Protein AF-A0A370WSW9-F1 (afdb_monomer)

Foldseek 3Di:
DDPVVLVVVLVVLLVVVLVLQDFKWKKKKWFKWFADDPATATAKMKIKTKPDDDPVPQPDFDWDWDDDPRMITIMTIDSIDGSVVVSVCSVCVSQQWDDDPVHIYGHPPPAWDWDWDQDPDVDPSIGMTMTMIHDPCSVVPPPPVPPPDD

Secondary structure (DSSP, 8-state):
--HHHHHHHHHHHHHHHHHH--SEEEEEEEEEEEEETTEEEEEEEEEEEES---GGG----EEEEEEETTEEEEEEEEEEEEHHHHHHHHHHHHTTEEEETTEEEE--TTS-EEEEEE---SSTT---EEEEEE-TTGGG---GGGSPP-

Structure (mmCIF, N/CA/C/O backbone):
data_AF-A0A370WSW9-F1
#
_entry.id   AF-A0A370WSW9-F1
#
loop_
_atom_site.group_PDB
_atom_site.id
_atom_site.type_symbol
_atom_site.label_atom_id
_atom_site.label_alt_id
_atom_site.label_comp_id
_atom_site.label_asym_id
_atom_site.label_entity_id
_atom_site.label_seq_id
_atom_site.pdbx_PDB_ins_code
_atom_site.Cartn_x
_atom_site.Cartn_y
_atom_site.Cartn_z
_atom_site.occupancy
_atom_site.B_iso_or_equiv
_atom_site.auth_seq_id
_atom_site.auth_comp_id
_atom_site.auth_asym_id
_atom_site.auth_atom_id
_atom_site.pdbx_PDB_model_num
ATOM 1 N N . MET A 1 1 ? 15.202 3.404 17.613 1.00 51.09 1 MET A N 1
ATOM 2 C CA . MET A 1 1 ? 15.654 4.207 16.459 1.00 51.09 1 MET A CA 1
ATOM 3 C C . MET A 1 1 ? 15.162 5.615 16.686 1.00 51.09 1 MET A C 1
ATOM 5 O O . MET A 1 1 ? 14.024 5.756 17.114 1.00 51.09 1 MET A O 1
ATOM 9 N N . ASP A 1 2 ? 16.013 6.618 16.490 1.00 55.53 2 ASP A N 1
ATOM 10 C CA . ASP A 1 2 ? 15.561 8.010 16.486 1.00 55.53 2 ASP A CA 1
ATOM 11 C C . ASP A 1 2 ? 14.813 8.342 15.180 1.00 55.53 2 ASP A C 1
ATOM 13 O O . ASP A 1 2 ? 14.879 7.592 14.202 1.00 55.53 2 ASP A O 1
ATOM 17 N N . SER A 1 3 ? 14.067 9.449 15.188 1.00 58.50 3 SER A N 1
ATOM 18 C CA . SER A 1 3 ? 13.240 9.903 14.058 1.00 58.50 3 SER A CA 1
ATOM 19 C C . SER A 1 3 ? 14.069 10.163 12.788 1.00 58.50 3 SER A C 1
ATOM 21 O O . SER A 1 3 ? 13.663 9.786 11.693 1.00 58.50 3 SER A O 1
ATOM 23 N N . SER A 1 4 ? 15.288 10.697 12.929 1.00 63.41 4 SER A N 1
ATOM 24 C CA . SER A 1 4 ? 16.203 10.958 11.808 1.00 63.41 4 SER A CA 1
ATOM 25 C C . SER A 1 4 ? 16.631 9.695 11.062 1.00 63.41 4 SER A C 1
ATOM 27 O O . SER A 1 4 ? 16.684 9.695 9.834 1.00 63.41 4 SER A O 1
ATOM 29 N N . THR A 1 5 ? 16.901 8.605 11.783 1.00 62.75 5 THR A N 1
ATOM 30 C CA . THR A 1 5 ? 17.296 7.325 11.183 1.00 62.75 5 THR A CA 1
ATOM 31 C C . THR A 1 5 ? 16.145 6.704 10.389 1.00 62.75 5 THR A C 1
ATOM 33 O O . THR A 1 5 ? 16.375 6.121 9.333 1.00 62.75 5 THR A O 1
ATOM 36 N N . GLN A 1 6 ? 14.899 6.843 10.860 1.00 64.12 6 GLN A N 1
ATOM 37 C CA . GLN A 1 6 ? 13.728 6.350 10.128 1.00 64.12 6 GLN A CA 1
ATOM 38 C C . GLN A 1 6 ? 13.481 7.122 8.831 1.00 64.12 6 GLN A C 1
ATOM 40 O O . GLN A 1 6 ? 13.172 6.496 7.821 1.00 64.12 6 GLN A O 1
ATOM 45 N N . THR A 1 7 ? 13.665 8.445 8.834 1.00 67.38 7 THR A N 1
ATOM 46 C CA . THR A 1 7 ? 13.523 9.266 7.623 1.00 67.38 7 THR A CA 1
ATOM 47 C C . THR A 1 7 ? 14.549 8.888 6.557 1.00 67.38 7 THR A C 1
ATOM 49 O O . THR A 1 7 ? 14.173 8.674 5.413 1.00 67.38 7 THR A O 1
ATOM 52 N N . ILE A 1 8 ? 15.822 8.712 6.930 1.00 72.69 8 ILE A N 1
ATOM 53 C CA . ILE A 1 8 ? 16.874 8.324 5.972 1.00 72.69 8 ILE A CA 1
ATOM 54 C C . ILE A 1 8 ? 16.562 6.959 5.341 1.00 72.69 8 ILE A C 1
ATOM 56 O O . ILE A 1 8 ? 16.575 6.823 4.123 1.00 72.69 8 ILE A O 1
ATOM 60 N N . ILE A 1 9 ? 16.207 5.957 6.156 1.00 70.38 9 ILE A N 1
ATOM 61 C CA . ILE A 1 9 ? 15.865 4.614 5.657 1.00 70.38 9 ILE A CA 1
ATOM 62 C C . ILE A 1 9 ? 14.636 4.658 4.739 1.00 70.38 9 ILE A C 1
ATOM 64 O O . ILE A 1 9 ? 14.597 3.958 3.726 1.00 70.38 9 ILE A O 1
ATOM 68 N N . ARG A 1 10 ? 13.630 5.467 5.090 1.00 73.81 10 ARG A N 1
ATOM 69 C CA . ARG A 1 10 ? 12.423 5.666 4.282 1.00 73.81 10 ARG A CA 1
ATOM 70 C C . ARG A 1 10 ? 12.767 6.247 2.910 1.00 73.81 10 ARG A C 1
ATOM 72 O O . ARG A 1 10 ? 12.300 5.712 1.906 1.00 73.81 10 ARG A O 1
ATOM 79 N N . ASP A 1 11 ? 13.561 7.312 2.871 1.00 76.31 11 ASP A N 1
ATOM 80 C CA . ASP A 1 11 ? 13.900 8.026 1.636 1.00 76.31 11 ASP A CA 1
ATOM 81 C C . ASP A 1 11 ? 14.792 7.174 0.718 1.00 76.31 11 ASP A C 1
ATOM 83 O O . ASP A 1 11 ? 14.558 7.108 -0.495 1.00 76.31 11 ASP A O 1
ATOM 87 N N . ASP A 1 12 ? 15.756 6.450 1.296 1.00 75.38 12 ASP A N 1
ATOM 88 C CA . ASP A 1 12 ? 16.607 5.500 0.571 1.00 75.38 12 ASP A CA 1
ATOM 89 C C . ASP A 1 12 ? 15.772 4.364 -0.036 1.00 75.38 12 ASP A C 1
ATOM 91 O O . ASP A 1 12 ? 15.925 4.022 -1.214 1.00 75.38 12 ASP A O 1
ATOM 95 N N . PHE A 1 13 ? 14.841 3.800 0.742 1.00 75.12 13 PHE A N 1
ATOM 96 C CA . PHE A 1 13 ? 13.932 2.768 0.251 1.00 75.12 13 PHE A CA 1
ATOM 97 C C . PHE A 1 13 ? 13.024 3.294 -0.858 1.00 75.12 13 PHE A C 1
ATOM 99 O O . PHE A 1 13 ? 12.873 2.630 -1.880 1.00 75.12 13 PHE A O 1
ATOM 106 N N . PHE A 1 14 ? 12.429 4.474 -0.681 1.00 80.00 14 PHE A N 1
ATOM 107 C CA . PHE A 1 14 ? 11.547 5.070 -1.680 1.00 80.00 14 PHE A CA 1
ATOM 108 C C . PHE A 1 14 ? 12.272 5.300 -3.005 1.00 80.00 14 PHE A C 1
ATOM 110 O O . PHE A 1 14 ? 11.748 4.964 -4.068 1.00 80.00 14 PHE A O 1
ATOM 117 N N . THR A 1 15 ? 13.497 5.820 -2.935 1.00 78.31 15 THR A N 1
ATOM 118 C CA . THR A 1 15 ? 14.347 6.039 -4.107 1.00 78.31 15 THR A CA 1
ATOM 119 C C . THR A 1 15 ? 14.614 4.721 -4.833 1.00 78.31 15 THR A C 1
ATOM 121 O O . THR A 1 15 ? 14.326 4.614 -6.024 1.00 78.31 15 THR A O 1
ATOM 124 N N . ALA A 1 16 ? 15.059 3.687 -4.112 1.00 74.31 16 ALA A N 1
ATOM 125 C CA . ALA A 1 16 ? 15.317 2.370 -4.694 1.00 74.31 16 ALA A CA 1
ATOM 126 C C . ALA A 1 16 ? 14.048 1.716 -5.273 1.00 74.31 16 ALA A C 1
ATOM 128 O O . ALA A 1 16 ? 14.069 1.170 -6.374 1.00 74.31 16 ALA A O 1
ATOM 129 N N . ALA A 1 17 ? 12.923 1.798 -4.560 1.00 76.62 17 ALA A N 1
ATOM 130 C CA . ALA A 1 17 ? 11.643 1.247 -4.990 1.00 76.62 17 ALA A CA 1
ATOM 131 C C . ALA A 1 17 ? 11.146 1.909 -6.286 1.00 76.62 17 ALA A C 1
ATOM 133 O O . ALA A 1 17 ? 10.689 1.211 -7.190 1.00 76.62 17 ALA A O 1
ATOM 134 N N . ARG A 1 18 ? 11.297 3.233 -6.421 1.00 76.81 18 ARG A N 1
ATOM 135 C CA . ARG A 1 18 ? 10.940 3.969 -7.645 1.00 76.81 18 ARG A CA 1
ATOM 136 C C . ARG A 1 18 ? 11.766 3.572 -8.857 1.00 76.81 18 ARG A C 1
ATOM 138 O O . ARG A 1 18 ? 11.216 3.522 -9.950 1.00 76.81 18 ARG A O 1
ATOM 145 N N . GLU A 1 19 ? 13.055 3.295 -8.682 1.00 74.44 19 GLU A N 1
ATOM 146 C CA . GLU A 1 19 ? 13.911 2.819 -9.778 1.00 74.44 19 GLU A CA 1
ATOM 147 C C . GLU A 1 19 ? 13.483 1.443 -10.297 1.00 74.44 19 GLU A C 1
ATOM 149 O O . GLU A 1 19 ? 13.806 1.073 -11.426 1.00 74.44 19 GLU A O 1
ATOM 154 N N . TRP A 1 20 ? 12.766 0.672 -9.480 1.00 72.50 20 TRP A N 1
ATOM 155 C CA . TRP A 1 20 ? 12.287 -0.650 -9.861 1.00 72.50 20 TRP A CA 1
ATOM 156 C C . TRP A 1 20 ? 10.913 -0.622 -10.501 1.00 72.50 20 TRP A C 1
ATOM 158 O O . TRP A 1 20 ? 10.640 -1.530 -11.281 1.00 72.50 20 TRP A O 1
ATOM 168 N N . LEU A 1 21 ? 10.088 0.387 -10.195 1.00 74.75 21 LEU A N 1
ATOM 169 C CA . LEU A 1 21 ? 8.771 0.552 -10.796 1.00 74.75 21 LEU A CA 1
ATOM 170 C C . LEU A 1 21 ? 8.880 0.736 -12.326 1.00 74.75 21 LEU A C 1
ATOM 172 O O . LEU A 1 21 ? 9.341 1.754 -12.831 1.00 74.75 21 LEU A O 1
ATOM 176 N N . THR A 1 22 ? 8.436 -0.275 -13.062 1.00 73.12 22 THR A N 1
ATOM 177 C CA . THR A 1 22 ? 8.113 -0.296 -14.498 1.00 73.12 22 THR A CA 1
ATOM 178 C C . THR A 1 22 ? 6.705 0.252 -14.841 1.00 73.12 22 THR A C 1
ATOM 180 O O . THR A 1 22 ? 5.971 0.737 -13.980 1.00 73.12 22 THR A O 1
ATOM 183 N N . ASP A 1 23 ? 6.312 0.172 -16.122 1.00 74.75 23 ASP A N 1
ATOM 184 C CA . ASP A 1 23 ? 5.076 0.757 -16.675 1.00 74.75 23 ASP A CA 1
ATOM 185 C C . ASP A 1 23 ? 3.763 0.234 -16.057 1.00 74.75 23 ASP A C 1
ATOM 187 O O . ASP A 1 23 ? 2.769 0.970 -16.027 1.00 74.75 23 ASP A O 1
ATOM 191 N N . SER A 1 24 ? 3.737 -1.021 -15.589 1.00 74.81 24 SER A N 1
ATOM 192 C CA . SER A 1 24 ? 2.543 -1.673 -15.035 1.00 74.81 24 SER A CA 1
ATOM 193 C C . SER A 1 24 ? 2.882 -2.573 -13.848 1.00 74.81 24 SER A C 1
ATOM 195 O O . SER A 1 24 ? 3.822 -3.366 -13.916 1.00 74.81 24 SER A O 1
ATOM 197 N N . TYR A 1 25 ? 2.083 -2.465 -12.783 1.00 79.94 25 TYR A N 1
ATOM 198 C CA . TYR A 1 25 ? 2.157 -3.329 -11.604 1.00 79.94 25 TYR A CA 1
ATOM 199 C C . TYR A 1 25 ? 0.826 -3.961 -11.269 1.00 79.94 25 TYR A C 1
ATOM 201 O O . TYR A 1 25 ? -0.224 -3.323 -11.313 1.00 79.94 25 TYR A O 1
ATOM 209 N N . HIS A 1 26 ? 0.918 -5.188 -10.789 1.00 83.81 26 HIS A N 1
ATOM 210 C CA . HIS A 1 26 ? -0.089 -5.762 -9.927 1.00 83.81 26 HIS A CA 1
ATOM 211 C C . HIS A 1 26 ? 0.190 -5.322 -8.487 1.00 83.81 26 HIS A C 1
ATOM 213 O O . HIS A 1 26 ? 1.320 -5.458 -8.010 1.00 83.81 26 HIS A O 1
ATOM 219 N N . VAL A 1 27 ? -0.815 -4.795 -7.792 1.00 86.12 27 VAL A N 1
ATOM 220 C CA . VAL A 1 27 ? -0.656 -4.337 -6.405 1.00 86.12 27 VAL A CA 1
ATOM 221 C C . VAL A 1 27 ? -1.675 -5.002 -5.510 1.00 86.12 27 VAL A C 1
ATOM 223 O O . VAL A 1 27 ? -2.871 -5.008 -5.799 1.00 86.12 27 VAL A O 1
ATOM 226 N N . GLU A 1 28 ? -1.190 -5.517 -4.392 1.00 86.69 28 GLU A N 1
ATOM 227 C CA . GLU A 1 28 ? -1.999 -6.170 -3.382 1.00 86.69 28 GLU A CA 1
ATOM 228 C C . GLU A 1 28 ? -1.853 -5.459 -2.036 1.00 86.69 28 GLU A C 1
ATOM 230 O O . GLU A 1 28 ? -0.749 -5.280 -1.524 1.00 86.69 28 GLU A O 1
ATOM 235 N N . TYR A 1 29 ? -2.989 -5.111 -1.443 1.00 87.25 29 TYR A N 1
ATOM 236 C CA . TYR A 1 29 ? -3.117 -4.674 -0.064 1.00 87.25 29 TYR A CA 1
ATOM 237 C C . TYR A 1 29 ? -3.702 -5.799 0.772 1.00 87.25 29 TYR A C 1
ATOM 239 O O . TYR A 1 29 ? -4.715 -6.388 0.398 1.00 87.25 29 TYR A O 1
ATOM 247 N N . ARG A 1 30 ? -3.132 -6.023 1.949 1.00 87.12 30 ARG A N 1
ATOM 248 C CA . ARG A 1 30 ? -3.756 -6.775 3.040 1.00 87.12 30 ARG A CA 1
ATOM 249 C C . ARG A 1 30 ? -3.703 -5.924 4.285 1.00 87.12 30 ARG A C 1
ATOM 251 O O . ARG A 1 30 ? -2.674 -5.313 4.556 1.00 87.12 30 ARG A O 1
ATOM 258 N N . TYR A 1 31 ? -4.785 -5.877 5.040 1.00 85.69 31 TYR A N 1
ATOM 259 C CA . TYR A 1 31 ? -4.835 -5.011 6.204 1.00 85.69 31 TYR A CA 1
ATOM 260 C C . TYR A 1 31 ? -5.740 -5.550 7.302 1.00 85.69 31 TYR A C 1
ATOM 262 O O . TYR A 1 31 ? -6.714 -6.264 7.065 1.00 85.69 31 TYR A O 1
ATOM 270 N N . VAL A 1 32 ? -5.403 -5.135 8.514 1.00 87.25 32 VAL A N 1
ATOM 271 C CA . VAL A 1 32 ? -6.214 -5.204 9.718 1.00 87.25 32 VAL A CA 1
ATOM 272 C C . VAL A 1 32 ? -6.266 -3.789 10.270 1.00 87.25 32 VAL A C 1
ATOM 274 O O . VAL A 1 32 ? -5.229 -3.186 10.550 1.00 87.25 32 VAL A O 1
ATOM 277 N N . ALA A 1 33 ? -7.466 -3.260 10.429 1.00 87.56 33 ALA A N 1
ATOM 278 C CA . ALA A 1 33 ? -7.710 -1.953 11.009 1.00 87.56 33 ALA A CA 1
ATOM 279 C C . ALA A 1 33 ? -8.723 -2.059 12.146 1.00 87.56 33 ALA A C 1
ATOM 281 O O . ALA A 1 33 ? -9.523 -2.990 12.188 1.00 87.56 33 ALA A O 1
ATOM 282 N N . ARG A 1 34 ? -8.698 -1.097 13.059 1.00 87.88 34 ARG A N 1
ATOM 283 C CA . ARG A 1 34 ? -9.678 -0.924 14.125 1.00 87.88 34 ARG A CA 1
ATOM 284 C C . ARG A 1 34 ? -10.502 0.327 13.840 1.00 87.88 34 ARG A C 1
ATOM 286 O O . ARG A 1 34 ? -9.946 1.370 13.515 1.00 87.88 34 ARG A O 1
ATOM 293 N N . GLN A 1 35 ? -11.816 0.234 13.966 1.00 85.06 35 GLN A N 1
ATOM 294 C CA . GLN A 1 35 ? -12.711 1.383 13.926 1.00 85.06 35 GLN A CA 1
ATOM 295 C C . GLN A 1 35 ? -12.498 2.221 15.190 1.00 85.06 35 GLN A C 1
ATOM 297 O O . GLN A 1 35 ? -12.669 1.734 16.306 1.00 85.06 35 GLN A O 1
ATOM 302 N N . ALA A 1 36 ? -12.102 3.478 15.015 1.00 77.31 36 ALA A N 1
ATOM 303 C CA . ALA A 1 36 ? -11.819 4.418 16.091 1.00 77.31 36 ALA A CA 1
ATOM 304 C C . ALA A 1 36 ? -12.627 5.705 15.864 1.00 77.31 36 ALA A C 1
ATOM 306 O O . ALA A 1 36 ? -12.122 6.720 15.395 1.00 77.31 36 ALA A O 1
ATOM 307 N N . GLY A 1 37 ? -13.920 5.665 16.190 1.00 77.06 37 GLY A N 1
ATOM 308 C CA . GLY A 1 37 ? -14.815 6.805 15.988 1.00 77.06 37 GLY A CA 1
ATOM 309 C C . GLY A 1 37 ? -15.160 7.016 14.513 1.00 77.06 37 GLY A C 1
ATOM 310 O O . GLY A 1 37 ? -15.894 6.219 13.938 1.00 77.06 37 GLY A O 1
ATOM 311 N N . ASP A 1 38 ? -14.678 8.110 13.925 1.00 77.12 38 ASP A N 1
ATOM 312 C CA . ASP A 1 38 ? -14.954 8.517 12.541 1.00 77.12 38 ASP A CA 1
ATOM 313 C C . ASP A 1 38 ? -13.901 8.041 11.524 1.00 77.12 38 ASP A C 1
ATOM 315 O O . ASP A 1 38 ? -14.053 8.273 10.323 1.00 77.12 38 ASP A O 1
ATOM 319 N N . HIS A 1 39 ? -12.850 7.362 11.985 1.00 73.81 39 HIS A N 1
ATOM 320 C CA . HIS A 1 39 ? -11.764 6.865 11.148 1.00 73.81 39 HIS A CA 1
ATOM 321 C C . HIS A 1 39 ? -11.403 5.410 11.467 1.00 73.81 39 HIS A C 1
ATOM 323 O O . HIS A 1 39 ? -11.659 4.897 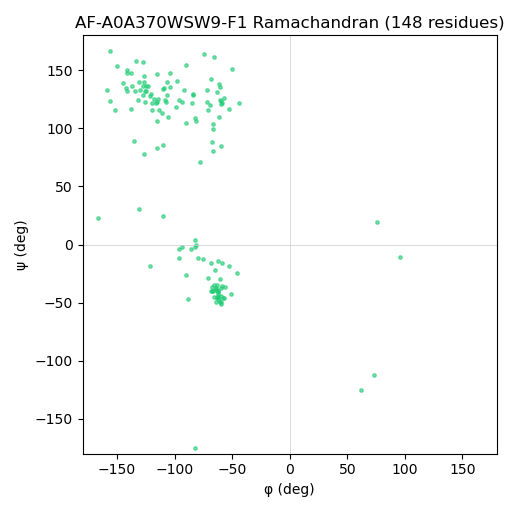12.557 1.00 73.81 39 HIS A O 1
ATOM 329 N N . ALA A 1 40 ? -10.772 4.748 10.494 1.00 81.81 40 ALA A N 1
ATOM 330 C CA . ALA A 1 40 ? -10.155 3.443 10.680 1.00 81.81 40 ALA A CA 1
ATOM 331 C C . ALA A 1 40 ? -8.655 3.612 10.963 1.00 81.81 40 ALA A C 1
ATOM 333 O O . ALA A 1 40 ? -7.917 4.222 10.185 1.00 81.81 40 ALA A O 1
ATOM 334 N N . GLU A 1 41 ? -8.211 3.054 12.080 1.00 84.81 41 GLU A N 1
ATOM 335 C CA . GLU A 1 41 ? -6.816 3.015 12.502 1.00 84.81 41 GLU A CA 1
ATOM 336 C C . GLU A 1 41 ? -6.178 1.710 12.026 1.00 84.81 41 GLU A C 1
ATOM 338 O O . GLU A 1 41 ? -6.647 0.624 12.364 1.00 84.81 41 GLU A O 1
ATOM 343 N N . VAL A 1 42 ? -5.104 1.784 11.243 1.00 82.19 42 VAL A N 1
ATOM 344 C CA . VAL A 1 42 ? -4.398 0.586 10.774 1.00 82.19 42 VAL A CA 1
ATOM 345 C C . VAL A 1 42 ? -3.636 -0.057 11.939 1.00 82.19 42 VAL A C 1
ATOM 347 O O . VAL A 1 42 ? -2.769 0.561 12.550 1.00 82.19 42 VAL A O 1
ATOM 350 N N . ILE A 1 43 ? -3.930 -1.329 12.218 1.00 82.62 43 ILE A N 1
ATOM 351 C CA . ILE A 1 43 ? -3.199 -2.159 13.187 1.00 82.62 43 ILE A CA 1
ATOM 352 C C . ILE A 1 43 ? -2.036 -2.860 12.493 1.00 82.62 43 ILE A C 1
ATOM 354 O O . ILE A 1 43 ? -0.914 -2.853 12.996 1.00 82.62 43 ILE A O 1
ATOM 358 N N . HIS A 1 44 ? -2.316 -3.453 11.333 1.00 80.25 44 HIS A N 1
ATOM 359 C CA . HIS A 1 44 ? -1.327 -4.073 10.468 1.00 80.25 44 HIS A CA 1
ATOM 360 C C . HIS A 1 44 ? -1.712 -3.867 9.007 1.00 80.25 44 HIS A C 1
ATOM 362 O O . HIS A 1 44 ? -2.876 -4.016 8.645 1.00 80.25 44 HIS A O 1
ATOM 368 N N . ALA A 1 45 ? -0.740 -3.571 8.159 1.00 81.56 45 ALA A N 1
ATOM 369 C CA . ALA A 1 45 ? -0.927 -3.495 6.724 1.00 81.56 45 ALA A CA 1
ATOM 370 C C . ALA A 1 45 ? 0.273 -4.072 5.995 1.00 81.56 45 ALA A C 1
ATOM 372 O O . ALA A 1 45 ? 1.404 -3.943 6.455 1.00 81.56 45 ALA A O 1
ATOM 373 N N . LEU A 1 46 ? 0.008 -4.672 4.845 1.00 82.94 46 LEU A N 1
ATOM 374 C CA . LEU A 1 46 ? 0.986 -5.176 3.904 1.00 82.94 46 LEU A CA 1
ATOM 375 C C . LEU A 1 46 ? 0.601 -4.680 2.512 1.00 82.94 46 LEU A C 1
ATOM 377 O O . LEU A 1 46 ? -0.518 -4.924 2.062 1.00 82.94 46 LEU A O 1
ATOM 381 N N . VAL A 1 47 ? 1.528 -4.003 1.842 1.00 84.38 47 VAL A N 1
ATOM 382 C CA . VAL A 1 47 ? 1.394 -3.572 0.448 1.00 84.38 47 VAL A CA 1
ATOM 383 C C . VAL A 1 47 ? 2.479 -4.255 -0.367 1.00 84.38 47 VAL A C 1
ATOM 385 O O . VAL A 1 47 ? 3.661 -4.184 -0.018 1.00 84.38 47 VAL A O 1
ATOM 388 N N . MET A 1 48 ? 2.073 -4.949 -1.424 1.00 84.38 48 MET A N 1
ATOM 389 C CA . MET A 1 48 ? 2.955 -5.727 -2.287 1.00 84.38 48 MET A CA 1
ATOM 390 C C . MET A 1 48 ? 2.799 -5.277 -3.732 1.00 84.38 48 MET A C 1
ATOM 392 O O . MET A 1 48 ? 1.682 -5.171 -4.229 1.00 84.38 48 MET A O 1
ATOM 396 N N . PHE A 1 49 ? 3.923 -5.045 -4.404 1.00 83.81 49 PHE A N 1
ATOM 397 C CA . PHE A 1 49 ? 3.977 -4.653 -5.809 1.00 83.81 49 PHE A CA 1
ATOM 398 C C . PHE A 1 49 ? 4.660 -5.756 -6.610 1.00 83.81 49 PHE A C 1
ATOM 400 O O . PHE A 1 49 ? 5.814 -6.096 -6.338 1.00 83.81 49 PHE A O 1
ATOM 407 N N . TYR A 1 50 ? 3.969 -6.280 -7.618 1.00 80.44 50 TYR A N 1
ATOM 408 C CA . TYR A 1 50 ? 4.462 -7.327 -8.503 1.00 80.44 50 TYR A CA 1
ATOM 409 C C . TYR A 1 50 ? 4.563 -6.795 -9.943 1.00 80.44 50 TYR A C 1
ATOM 411 O O . TYR A 1 50 ? 3.546 -6.388 -10.506 1.00 80.44 50 TYR A O 1
ATOM 419 N N . PRO A 1 51 ? 5.756 -6.817 -10.570 1.00 72.56 51 PRO A N 1
ATOM 420 C CA . PRO A 1 51 ? 5.946 -6.296 -11.928 1.00 72.56 51 PRO A CA 1
ATOM 421 C C . PRO A 1 51 ? 5.379 -7.217 -13.022 1.00 72.56 51 PRO A C 1
ATOM 423 O O . PRO A 1 51 ? 5.304 -6.825 -14.182 1.00 72.56 51 PRO A O 1
ATOM 426 N N . TRP A 1 52 ? 5.028 -8.465 -12.686 1.00 68.19 52 TRP A N 1
ATOM 427 C CA . TRP A 1 52 ? 4.442 -9.431 -13.615 1.00 68.19 52 TRP A CA 1
ATOM 428 C C . TRP A 1 52 ? 3.627 -10.485 -12.851 1.00 68.19 52 TRP A C 1
ATOM 430 O O . TRP A 1 52 ? 4.180 -11.201 -12.017 1.00 68.19 52 TRP A O 1
ATOM 440 N N . MET A 1 53 ? 2.344 -10.639 -13.187 1.00 58.41 53 MET A N 1
ATOM 441 C CA . MET A 1 53 ? 1.538 -11.828 -12.8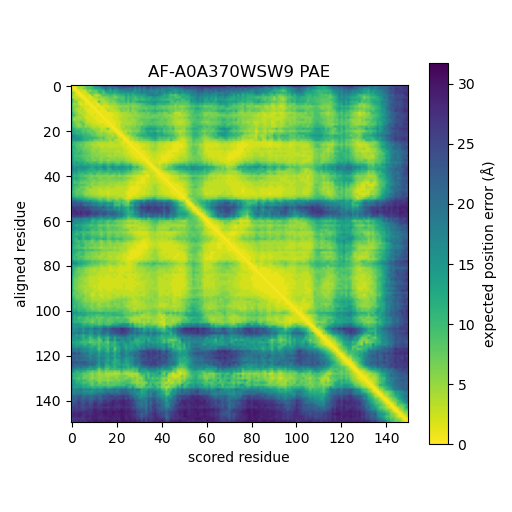76 1.00 58.41 53 MET A CA 1
ATOM 442 C C . MET A 1 53 ? 1.356 -12.603 -14.186 1.00 58.41 53 MET A C 1
ATOM 444 O O . MET A 1 53 ? 1.071 -12.019 -15.228 1.00 58.41 53 MET A O 1
ATOM 448 N N . THR A 1 54 ? 1.648 -13.904 -14.207 1.00 51.38 54 THR A N 1
ATOM 449 C CA . THR A 1 54 ? 1.458 -14.706 -15.428 1.00 51.38 54 THR A CA 1
ATOM 450 C C . THR A 1 54 ? -0.032 -14.834 -15.730 1.00 51.38 54 THR A C 1
ATOM 452 O O . THR A 1 54 ? -0.790 -15.065 -14.799 1.00 51.38 54 THR A O 1
ATOM 455 N N . LYS A 1 55 ? -0.425 -14.806 -17.014 1.00 45.06 55 LYS A N 1
ATOM 456 C CA . LYS A 1 55 ? -1.813 -14.970 -17.511 1.00 45.06 55 LYS A CA 1
ATOM 457 C C . LYS A 1 55 ? -2.628 -16.120 -16.895 1.00 45.06 55 LYS A C 1
ATOM 459 O O . LYS A 1 55 ? -3.851 -16.090 -16.908 1.00 45.06 55 LYS A O 1
ATOM 464 N N . GLU A 1 56 ? -1.970 -17.156 -16.382 1.00 52.50 56 GLU A N 1
ATOM 465 C CA . GLU A 1 56 ? -2.612 -18.302 -15.710 1.00 52.50 56 GLU A CA 1
ATOM 466 C C . GLU A 1 56 ? -3.010 -18.009 -14.249 1.00 52.50 56 GLU A C 1
ATOM 468 O O . GLU A 1 56 ? -3.762 -18.764 -13.641 1.00 52.50 56 GLU A O 1
ATOM 473 N N . GLY A 1 57 ? -2.530 -16.894 -13.703 1.00 52.41 57 GLY A N 1
ATOM 474 C CA . GLY A 1 57 ? -2.820 -16.357 -12.380 1.00 52.41 57 GLY A CA 1
ATOM 475 C C . GLY A 1 57 ? -3.193 -14.877 -12.443 1.00 52.41 57 GLY A C 1
ATOM 476 O O . GLY A 1 57 ? -2.893 -14.157 -11.495 1.00 52.41 57 GLY A O 1
ATOM 477 N N . ASP A 1 58 ? -3.815 -14.427 -13.544 1.00 54.59 58 ASP A N 1
ATOM 478 C CA . ASP A 1 58 ? -4.469 -13.118 -13.644 1.00 54.59 58 ASP A CA 1
ATOM 479 C C . ASP A 1 58 ? -5.576 -13.062 -12.581 1.00 54.59 58 ASP A C 1
ATOM 481 O O . ASP A 1 58 ? -6.737 -13.399 -12.824 1.00 54.59 58 ASP A O 1
ATOM 485 N N . VAL A 1 59 ? -5.204 -12.702 -11.354 1.00 60.03 59 VAL A N 1
ATOM 486 C CA . VAL A 1 59 ? -6.166 -12.407 -10.301 1.00 60.03 59 VAL A CA 1
ATOM 487 C C . VAL A 1 59 ? -6.875 -11.145 -10.767 1.00 60.03 59 VAL A C 1
ATOM 489 O O . VAL A 1 59 ? -6.291 -10.060 -10.758 1.00 60.03 59 VAL A O 1
ATOM 492 N N . ALA A 1 60 ? -8.107 -11.312 -11.250 1.00 71.38 60 ALA A N 1
ATOM 493 C CA . ALA A 1 60 ? -9.001 -10.201 -11.532 1.00 71.38 60 ALA A CA 1
ATOM 494 C C . ALA A 1 60 ? -9.062 -9.282 -10.308 1.00 71.38 60 ALA A C 1
ATOM 496 O O . ALA A 1 60 ? -8.894 -9.751 -9.179 1.00 71.38 60 ALA A O 1
ATOM 497 N N . ASP A 1 61 ? -9.308 -7.992 -10.536 1.00 81.12 61 ASP A N 1
ATOM 498 C CA . ASP A 1 61 ? -9.472 -7.028 -9.451 1.00 81.12 61 ASP A CA 1
ATOM 499 C C . ASP A 1 61 ? -10.371 -7.616 -8.358 1.00 81.12 61 ASP A C 1
ATOM 501 O O . ASP A 1 61 ? -11.507 -8.029 -8.607 1.00 81.12 61 ASP A O 1
ATOM 505 N N . PHE A 1 62 ? -9.829 -7.690 -7.147 1.00 84.19 62 PHE A N 1
ATOM 506 C CA . PHE A 1 62 ? -10.466 -8.345 -6.015 1.00 84.19 62 PHE A CA 1
ATOM 507 C C . PHE A 1 62 ? -10.590 -7.344 -4.878 1.00 84.19 62 PHE A C 1
ATOM 509 O O . PHE A 1 62 ? -9.670 -6.574 -4.609 1.00 84.19 62 PHE A O 1
ATOM 516 N N . ASP A 1 63 ? -11.749 -7.324 -4.234 1.00 88.38 63 ASP A N 1
ATOM 517 C CA . ASP A 1 63 ? -12.038 -6.449 -3.107 1.00 88.38 63 ASP A CA 1
ATOM 518 C C . ASP A 1 63 ? -12.783 -7.251 -2.054 1.00 88.38 63 ASP A C 1
ATOM 520 O O . ASP A 1 63 ? -13.881 -7.756 -2.302 1.00 88.38 63 ASP A O 1
ATOM 524 N N . PHE A 1 64 ? -12.160 -7.401 -0.896 1.00 87.56 64 PHE A N 1
ATOM 525 C CA . PHE A 1 64 ? -12.726 -8.115 0.227 1.00 87.56 64 PHE A CA 1
ATOM 526 C C . PHE A 1 64 ? -12.519 -7.317 1.502 1.00 87.56 64 PHE A C 1
ATOM 528 O O . PHE A 1 64 ? -11.405 -6.910 1.829 1.00 87.56 64 PHE A O 1
ATOM 535 N N . HIS A 1 65 ? -13.595 -7.177 2.266 1.00 87.94 65 HIS A N 1
ATOM 536 C CA . HIS A 1 65 ? -13.550 -6.713 3.640 1.00 87.94 65 HIS A CA 1
ATOM 537 C C . HIS A 1 65 ? -14.498 -7.538 4.509 1.00 87.94 65 HIS A C 1
ATOM 539 O O . HIS A 1 65 ? -15.553 -7.988 4.061 1.00 87.94 65 HIS A O 1
ATOM 545 N N . VAL A 1 66 ? -14.134 -7.726 5.771 1.00 89.44 66 VAL A N 1
ATOM 546 C CA . VAL A 1 66 ? -14.980 -8.349 6.784 1.00 89.44 66 VAL A CA 1
ATOM 547 C C . VAL A 1 66 ? -14.870 -7.567 8.085 1.00 89.44 66 VAL A C 1
ATOM 549 O O . VAL A 1 66 ? -13.779 -7.174 8.499 1.00 89.44 66 VAL A O 1
ATOM 552 N N . ASN A 1 67 ? -16.019 -7.342 8.720 1.00 89.88 67 ASN A N 1
ATOM 553 C CA . ASN A 1 67 ? -16.095 -6.731 10.041 1.00 89.88 67 ASN A CA 1
ATOM 554 C C . ASN A 1 67 ? -16.092 -7.829 11.112 1.00 89.88 67 ASN A C 1
ATOM 556 O O . ASN A 1 67 ? -16.845 -8.798 11.009 1.00 89.88 67 ASN A O 1
ATOM 560 N N . ALA A 1 68 ? -15.275 -7.655 12.146 1.00 85.44 68 ALA A N 1
ATOM 561 C CA . ALA A 1 68 ? -15.180 -8.532 13.306 1.00 85.44 68 ALA A CA 1
ATOM 562 C C . ALA A 1 68 ? -15.140 -7.674 14.580 1.00 85.44 68 ALA A C 1
ATOM 564 O O . ALA A 1 68 ? -14.076 -7.251 15.031 1.00 85.44 68 ALA A O 1
ATOM 565 N N . GLY A 1 69 ? -16.319 -7.374 15.133 1.00 88.31 69 GLY A N 1
ATOM 566 C CA . GLY A 1 69 ? -16.452 -6.393 16.214 1.00 88.31 69 GLY A CA 1
ATOM 567 C C . GLY A 1 69 ? -15.994 -5.012 15.745 1.00 88.31 69 GLY A C 1
ATOM 568 O O . GLY A 1 69 ? -16.449 -4.538 14.705 1.00 88.31 69 GLY A O 1
ATOM 569 N N . ASP A 1 70 ? -15.051 -4.414 16.471 1.00 88.19 70 ASP A N 1
ATOM 570 C CA . ASP A 1 70 ? -14.458 -3.117 16.123 1.00 88.19 70 ASP A CA 1
ATOM 571 C C . ASP A 1 70 ? -13.331 -3.229 15.085 1.00 88.19 70 ASP A C 1
ATOM 573 O O . ASP A 1 70 ? -12.684 -2.235 14.770 1.00 88.19 70 ASP A O 1
ATOM 577 N N . TYR A 1 71 ? -13.058 -4.420 14.550 1.00 88.25 71 TYR A N 1
ATOM 578 C CA . TYR A 1 71 ? -11.996 -4.629 13.570 1.00 88.25 71 TYR A CA 1
ATOM 579 C C . TYR A 1 71 ? -12.539 -4.789 12.154 1.00 88.25 71 TYR A C 1
ATOM 581 O O . TYR A 1 71 ? -13.595 -5.379 11.926 1.00 88.25 71 TYR A O 1
ATOM 589 N N . VAL A 1 72 ? -11.753 -4.319 11.192 1.00 88.81 72 VAL A N 1
ATOM 590 C CA . VAL A 1 72 ? -11.937 -4.548 9.763 1.00 88.81 72 VAL A CA 1
ATOM 591 C C . VAL A 1 72 ? -10.708 -5.267 9.241 1.00 88.81 72 VAL A C 1
ATOM 593 O O . VAL A 1 72 ? -9.592 -4.758 9.341 1.00 88.81 72 VAL A O 1
ATOM 596 N N . VAL A 1 73 ? -10.914 -6.443 8.662 1.00 89.31 73 VAL A N 1
ATOM 597 C CA . VAL A 1 73 ? -9.872 -7.180 7.944 1.00 89.31 73 VAL A CA 1
ATOM 598 C C . VAL A 1 73 ? -10.209 -7.128 6.469 1.00 89.31 73 VAL A C 1
ATOM 600 O O . VAL A 1 73 ? -11.361 -7.347 6.097 1.00 89.31 73 VAL A O 1
ATOM 603 N N . GLY A 1 74 ? -9.232 -6.844 5.618 1.00 89.56 74 GLY A N 1
ATOM 604 C CA . GLY A 1 74 ? -9.494 -6.784 4.192 1.00 89.56 74 GLY A CA 1
ATOM 605 C C . GLY A 1 74 ? -8.287 -7.025 3.311 1.00 89.56 74 GLY A C 1
ATOM 606 O O . GLY A 1 74 ? -7.135 -7.054 3.754 1.00 89.56 74 GLY A O 1
ATOM 607 N N . GLN A 1 75 ? -8.603 -7.236 2.042 1.00 89.19 75 GLN A N 1
ATOM 608 C CA . GLN A 1 75 ? -7.662 -7.444 0.965 1.00 89.19 75 GLN A CA 1
ATOM 609 C C . GLN A 1 75 ? -8.174 -6.727 -0.281 1.00 89.19 75 GLN A C 1
ATOM 611 O O . GLN A 1 75 ? -9.331 -6.888 -0.669 1.00 89.19 75 GLN A O 1
ATOM 616 N N . LYS A 1 76 ? -7.294 -5.966 -0.929 1.00 89.00 76 LYS A N 1
ATOM 617 C CA . LYS A 1 76 ? -7.582 -5.308 -2.202 1.00 89.00 76 LYS A CA 1
ATOM 618 C C . LYS A 1 76 ? -6.497 -5.654 -3.201 1.00 89.00 76 LYS A C 1
ATOM 620 O O . LYS A 1 76 ? -5.319 -5.481 -2.912 1.00 89.00 76 LYS A O 1
ATOM 625 N N . VAL A 1 77 ? -6.902 -6.110 -4.375 1.00 88.00 77 VAL A N 1
ATOM 626 C CA . VAL A 1 77 ? -6.007 -6.458 -5.471 1.00 88.00 77 VAL A CA 1
ATOM 627 C C . VAL A 1 77 ? -6.344 -5.596 -6.673 1.00 88.00 77 VAL A C 1
ATOM 629 O O . VAL A 1 77 ? -7.502 -5.520 -7.087 1.00 88.00 77 VAL A O 1
ATOM 632 N N . PHE A 1 78 ? -5.314 -4.975 -7.230 1.00 87.75 78 PHE A N 1
ATOM 633 C CA . PHE A 1 78 ? -5.352 -4.264 -8.494 1.00 87.75 78 PHE A CA 1
ATOM 634 C C . PHE A 1 78 ? -4.530 -5.058 -9.501 1.00 87.75 78 PHE A C 1
ATOM 636 O O . PHE A 1 78 ? -3.314 -5.181 -9.356 1.00 87.75 78 PHE A O 1
ATOM 643 N N . SER A 1 79 ? -5.201 -5.614 -10.506 1.00 83.62 79 SER A N 1
ATOM 644 C CA . SER A 1 79 ? -4.591 -6.503 -11.495 1.00 83.62 79 SER A CA 1
ATOM 645 C C . SER A 1 79 ? -3.562 -5.796 -12.381 1.00 83.62 79 SER A C 1
ATOM 647 O O . SER A 1 79 ? -2.545 -6.393 -12.729 1.00 83.62 79 SER A O 1
ATOM 649 N N . SER A 1 80 ? -3.805 -4.523 -12.706 1.00 84.56 80 SER A N 1
ATOM 650 C CA . SER A 1 80 ? -2.894 -3.670 -13.467 1.00 84.56 80 SER A CA 1
ATOM 651 C C . SER A 1 80 ? -3.083 -2.202 -13.088 1.00 84.56 80 SER A C 1
ATOM 653 O O . SER A 1 80 ? -4.111 -1.598 -13.394 1.00 84.56 80 SER A O 1
ATOM 655 N N . MET A 1 81 ? -2.056 -1.599 -12.501 1.00 85.62 81 MET A N 1
ATOM 656 C CA . MET A 1 81 ? -1.953 -0.160 -12.271 1.00 85.62 81 MET A CA 1
ATOM 657 C C . MET A 1 81 ? -0.805 0.450 -13.051 1.00 85.62 81 MET A C 1
ATOM 659 O O . MET A 1 81 ? 0.234 -0.173 -13.241 1.00 85.62 81 MET A O 1
ATOM 663 N N . SER A 1 82 ? -1.001 1.694 -13.486 1.00 88.56 82 SER A N 1
ATOM 664 C CA . SER A 1 82 ? 0.047 2.470 -14.141 1.00 88.56 82 SER A CA 1
ATOM 665 C C . SER A 1 82 ? 1.190 2.777 -13.172 1.00 88.56 82 SER A C 1
ATOM 667 O O . SER A 1 82 ? 1.013 2.764 -11.950 1.00 88.56 82 SER A O 1
ATOM 669 N N . LEU A 1 83 ? 2.353 3.131 -13.720 1.00 84.56 83 LEU A N 1
ATOM 670 C CA . LEU A 1 83 ? 3.484 3.647 -12.946 1.00 84.56 83 LEU A CA 1
ATOM 671 C C . LEU A 1 83 ? 3.085 4.811 -12.019 1.00 84.56 83 LEU A C 1
ATOM 673 O O . LEU A 1 83 ? 3.503 4.849 -10.862 1.00 84.56 83 LEU A O 1
ATOM 677 N N . ILE A 1 84 ? 2.256 5.742 -12.506 1.00 87.81 84 ILE A N 1
ATOM 678 C CA . ILE A 1 84 ? 1.811 6.915 -11.735 1.00 87.81 84 ILE A CA 1
ATOM 679 C C . ILE A 1 84 ? 0.986 6.478 -10.519 1.00 87.81 84 ILE A C 1
ATOM 681 O O . ILE A 1 84 ? 1.278 6.897 -9.401 1.00 87.81 84 ILE A O 1
ATOM 685 N N . GLU A 1 85 ? -0.000 5.600 -10.717 1.00 87.88 85 GLU A N 1
ATOM 686 C CA . GLU A 1 85 ? -0.845 5.109 -9.621 1.00 87.88 85 GLU A CA 1
ATOM 687 C C . GLU A 1 85 ? -0.055 4.253 -8.628 1.00 87.88 85 GLU A C 1
ATOM 689 O O . GLU A 1 85 ? -0.207 4.403 -7.418 1.00 87.88 85 GLU A O 1
ATOM 694 N N . SER A 1 86 ? 0.849 3.409 -9.126 1.00 85.88 86 SER A N 1
ATOM 695 C CA . SER A 1 86 ? 1.711 2.575 -8.283 1.00 85.88 86 SER A CA 1
ATOM 696 C C . SER A 1 86 ? 2.661 3.428 -7.437 1.00 85.88 86 SER A C 1
ATOM 698 O O . SER A 1 86 ? 2.851 3.157 -6.255 1.00 85.88 86 SER A O 1
ATOM 700 N N . THR A 1 87 ? 3.206 4.507 -8.007 1.00 87.25 87 THR A N 1
ATOM 701 C CA . THR A 1 87 ? 4.051 5.457 -7.268 1.00 87.25 87 THR A CA 1
ATOM 702 C C . THR A 1 87 ? 3.252 6.187 -6.190 1.00 87.25 87 THR A C 1
ATOM 704 O O . THR A 1 87 ? 3.709 6.254 -5.053 1.00 87.25 87 THR A O 1
ATOM 707 N N . ARG A 1 88 ? 2.039 6.667 -6.505 1.00 88.75 88 ARG A N 1
ATOM 708 C CA . ARG A 1 88 ? 1.150 7.308 -5.520 1.00 88.75 88 ARG A CA 1
ATOM 709 C C . ARG A 1 88 ? 0.862 6.376 -4.341 1.00 88.75 88 ARG A C 1
ATOM 711 O O . ARG A 1 88 ? 0.944 6.779 -3.189 1.00 88.75 88 ARG A O 1
ATOM 718 N N . ILE A 1 89 ? 0.550 5.117 -4.628 1.00 86.56 89 ILE A N 1
ATOM 719 C CA . ILE A 1 89 ? 0.266 4.097 -3.613 1.00 86.56 89 ILE A CA 1
ATOM 720 C C . ILE A 1 89 ? 1.490 3.799 -2.742 1.00 86.56 89 ILE A C 1
ATOM 722 O O . ILE A 1 89 ? 1.357 3.620 -1.532 1.00 86.56 89 ILE A O 1
ATOM 726 N N . LEU A 1 90 ? 2.682 3.771 -3.339 1.00 84.94 90 LEU A N 1
ATOM 727 C CA . LEU A 1 90 ? 3.936 3.624 -2.606 1.00 84.94 90 LEU A CA 1
ATOM 728 C C . LEU A 1 90 ? 4.165 4.798 -1.642 1.00 84.94 90 LEU A C 1
ATOM 730 O O . LEU A 1 90 ? 4.511 4.566 -0.486 1.00 84.94 90 LEU A O 1
ATOM 734 N N . GLU A 1 91 ? 3.950 6.036 -2.094 1.00 85.50 91 GLU A N 1
ATOM 735 C CA . GLU A 1 91 ? 4.056 7.241 -1.258 1.00 85.50 91 GLU A CA 1
ATOM 736 C C . GLU A 1 91 ? 3.074 7.193 -0.082 1.00 85.50 91 GLU A C 1
ATOM 738 O O . GLU A 1 91 ? 3.484 7.335 1.070 1.00 85.50 91 GLU A O 1
ATOM 743 N N . GLU A 1 92 ? 1.802 6.892 -0.356 1.00 83.94 92 GLU A N 1
ATOM 744 C CA . GLU A 1 92 ? 0.763 6.765 0.671 1.00 83.94 92 GLU A CA 1
ATOM 745 C C . GLU A 1 92 ? 1.115 5.702 1.712 1.00 83.94 92 GLU A C 1
ATOM 747 O O . GLU A 1 92 ? 1.028 5.962 2.911 1.00 83.94 92 GLU A O 1
ATOM 752 N N . ALA A 1 93 ? 1.571 4.526 1.273 1.00 79.62 93 ALA A N 1
ATOM 753 C CA . ALA A 1 93 ? 1.958 3.448 2.175 1.00 79.62 93 ALA A CA 1
ATOM 754 C C . ALA A 1 93 ? 3.152 3.834 3.068 1.00 79.62 93 ALA A C 1
ATOM 756 O O . ALA A 1 93 ? 3.198 3.434 4.233 1.00 79.62 93 ALA A O 1
ATOM 757 N N . LEU A 1 94 ? 4.097 4.632 2.555 1.00 78.25 94 LEU A N 1
ATOM 758 C CA . LEU A 1 94 ? 5.231 5.157 3.328 1.00 78.25 94 LEU A CA 1
ATOM 759 C C . LEU A 1 94 ? 4.823 6.229 4.343 1.00 78.25 94 LEU A C 1
ATOM 761 O O . LEU A 1 94 ? 5.471 6.356 5.380 1.00 78.25 94 LEU A O 1
ATOM 765 N N . ASP A 1 95 ? 3.755 6.974 4.062 1.00 77.69 95 ASP A N 1
ATOM 766 C CA . ASP A 1 95 ? 3.115 7.891 5.012 1.00 77.69 95 ASP A CA 1
ATOM 767 C C . ASP A 1 95 ? 2.160 7.171 5.976 1.00 77.69 95 ASP A C 1
ATOM 769 O O . ASP A 1 95 ? 1.555 7.789 6.853 1.00 77.69 95 ASP A O 1
ATOM 773 N N . GLY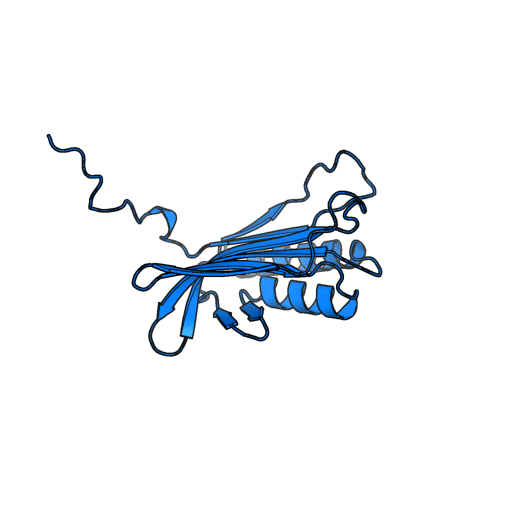 A 1 96 ? 2.023 5.851 5.833 1.00 73.94 96 GLY A N 1
ATOM 774 C CA . GLY A 1 96 ? 1.143 5.050 6.663 1.00 73.94 96 GLY A CA 1
ATOM 775 C C . GLY A 1 96 ? -0.334 5.189 6.327 1.00 73.94 96 GLY A C 1
ATOM 776 O O . GLY A 1 96 ? -1.185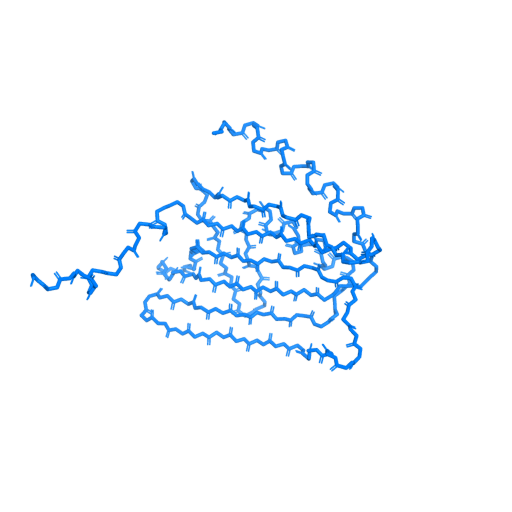 4.869 7.153 1.00 73.94 96 GLY A O 1
ATOM 777 N N . ALA A 1 97 ? -0.659 5.668 5.134 1.00 79.69 97 ALA A N 1
ATOM 778 C CA . ALA A 1 97 ? -2.018 5.778 4.646 1.00 79.69 97 ALA A CA 1
ATOM 779 C C . ALA A 1 97 ? -2.375 4.589 3.747 1.00 79.69 97 ALA A C 1
ATOM 781 O O . ALA A 1 97 ? -1.595 4.138 2.908 1.00 79.69 97 ALA A O 1
ATOM 782 N N . ILE A 1 98 ? -3.607 4.112 3.890 1.00 80.50 98 ILE A N 1
ATOM 783 C CA . ILE A 1 98 ? -4.264 3.242 2.920 1.00 80.50 98 ILE A CA 1
ATOM 784 C C . ILE A 1 98 ? -5.447 4.029 2.370 1.00 80.50 98 ILE A C 1
ATOM 786 O O . ILE A 1 98 ? -6.448 4.204 3.064 1.00 80.50 98 ILE A O 1
ATOM 790 N N . ASN A 1 99 ? -5.337 4.505 1.130 1.00 81.94 99 ASN A N 1
ATOM 791 C CA . ASN A 1 99 ? -6.395 5.258 0.460 1.00 81.94 99 ASN A CA 1
ATOM 792 C C . ASN A 1 99 ? -7.001 4.432 -0.678 1.00 81.94 99 ASN A C 1
ATOM 794 O O . ASN A 1 99 ? -6.624 4.567 -1.843 1.00 81.94 99 ASN A O 1
ATOM 798 N N . LEU A 1 100 ? -7.975 3.585 -0.350 1.00 79.50 100 LEU A N 1
ATOM 799 C CA . LEU A 1 100 ? -8.784 2.887 -1.346 1.00 79.50 100 LEU A CA 1
ATOM 800 C C . LEU A 1 100 ? -10.030 3.725 -1.700 1.00 79.50 100 LEU A C 1
ATOM 802 O O . LEU A 1 100 ? -10.502 4.512 -0.876 1.00 79.50 100 LEU A O 1
ATOM 806 N N . PRO A 1 101 ? -10.622 3.559 -2.901 1.00 73.56 101 PRO A N 1
ATOM 807 C CA . PRO A 1 101 ? -11.811 4.321 -3.302 1.00 73.56 101 PRO A CA 1
ATOM 808 C C . PRO A 1 101 ? -12.999 4.188 -2.338 1.00 73.56 101 PRO A C 1
ATOM 810 O O . PRO A 1 101 ? -13.735 5.147 -2.121 1.00 73.56 101 PRO A O 1
ATOM 813 N N . SER A 1 102 ? -13.184 3.000 -1.763 1.00 72.56 102 SER A N 1
ATOM 814 C CA . SER A 1 102 ? -14.283 2.655 -0.855 1.00 72.56 102 SER A CA 1
ATOM 815 C C . SER A 1 102 ? -13.916 2.784 0.624 1.00 72.56 102 SER A C 1
ATOM 817 O O . SER A 1 102 ? -14.798 2.700 1.477 1.00 72.56 102 SER A O 1
ATOM 819 N N . TRP A 1 103 ? -12.631 2.951 0.946 1.00 76.69 103 TRP A N 1
ATOM 820 C CA . TRP A 1 103 ? -12.149 2.812 2.311 1.00 76.69 103 TRP A CA 1
ATOM 821 C C . TRP A 1 103 ? -10.823 3.536 2.523 1.00 76.69 103 TRP A C 1
ATOM 823 O O . TRP A 1 103 ? -9.888 3.389 1.739 1.00 76.69 103 TRP A O 1
ATOM 833 N N . LYS A 1 104 ? -10.736 4.303 3.609 1.00 83.25 104 LYS A N 1
ATOM 834 C CA . LYS A 1 104 ? -9.513 4.998 4.007 1.00 83.25 104 LYS A CA 1
ATOM 835 C C . LYS A 1 104 ? -9.144 4.610 5.423 1.00 83.25 104 LYS A C 1
ATOM 837 O O . LYS A 1 104 ? -10.010 4.589 6.297 1.00 83.25 104 LYS A O 1
ATOM 842 N N . ALA A 1 105 ? -7.867 4.345 5.637 1.00 80.69 105 ALA A N 1
ATOM 843 C CA . ALA A 1 105 ? -7.322 4.073 6.952 1.00 80.69 105 ALA A CA 1
ATOM 844 C C . ALA A 1 105 ? -5.943 4.707 7.094 1.00 80.69 105 ALA A C 1
ATOM 846 O O . ALA A 1 105 ? -5.205 4.845 6.118 1.00 80.69 105 ALA A O 1
ATOM 847 N N . PHE A 1 106 ? -5.602 5.080 8.320 1.00 80.38 106 PHE A N 1
ATOM 848 C CA . PHE A 1 106 ? -4.330 5.718 8.632 1.00 80.38 106 PHE A CA 1
ATOM 849 C C . PHE A 1 106 ? -3.638 4.958 9.756 1.00 80.38 106 PHE A C 1
ATOM 851 O O . PHE A 1 106 ? -4.272 4.536 10.724 1.00 80.38 106 PHE A O 1
ATOM 858 N N . LEU A 1 107 ? -2.326 4.802 9.647 1.00 69.50 107 LEU A N 1
ATOM 859 C CA . LEU A 1 107 ? -1.474 4.491 10.779 1.00 69.50 107 LEU A CA 1
ATOM 860 C C . LEU A 1 107 ? -1.408 5.742 11.652 1.00 69.50 107 LEU A C 1
ATOM 862 O O . LEU A 1 107 ? -0.886 6.781 11.245 1.00 69.50 107 LEU A O 1
ATOM 866 N N . THR A 1 108 ? -1.915 5.646 12.872 1.00 61.06 108 THR A N 1
ATOM 867 C CA . THR A 1 108 ? -1.694 6.654 13.908 1.00 61.06 108 THR A CA 1
ATOM 868 C C . THR A 1 108 ? -0.208 6.632 14.271 1.00 61.06 108 THR A C 1
ATOM 870 O O . THR A 1 108 ? 0.322 5.756 14.959 1.00 61.06 108 THR A O 1
ATOM 873 N N . ALA A 1 109 ? 0.516 7.588 13.698 1.00 53.88 109 ALA A N 1
ATOM 874 C CA . ALA A 1 109 ? 1.956 7.714 13.805 1.00 53.88 109 ALA A CA 1
ATOM 875 C C . ALA A 1 109 ? 2.378 8.069 15.239 1.00 53.88 109 ALA A C 1
ATOM 877 O O . ALA A 1 109 ? 2.547 9.229 15.597 1.00 53.88 109 ALA A O 1
ATOM 878 N N . ALA A 1 110 ? 2.592 7.047 16.060 1.00 48.62 110 ALA A N 1
ATOM 879 C CA . ALA A 1 110 ? 3.489 7.142 17.205 1.00 48.62 110 ALA A CA 1
ATOM 880 C C . ALA A 1 110 ? 4.625 6.115 17.128 1.00 48.62 110 ALA A C 1
ATOM 882 O O . ALA A 1 110 ? 5.616 6.277 17.827 1.00 48.62 110 ALA A O 1
ATOM 883 N N . ASN A 1 111 ? 4.488 5.059 16.308 1.00 48.75 111 ASN A N 1
ATOM 884 C CA . ASN A 1 111 ? 5.252 3.828 16.512 1.00 48.75 111 ASN A CA 1
ATOM 885 C C . ASN A 1 111 ? 5.241 2.823 15.327 1.00 48.75 111 ASN A C 1
ATOM 887 O O . ASN A 1 111 ? 5.447 1.624 15.530 1.00 48.75 111 ASN A O 1
ATOM 891 N N . GLY A 1 112 ? 4.980 3.277 14.096 1.00 52.09 112 GLY A N 1
ATOM 892 C CA . GLY A 1 112 ? 4.928 2.395 12.924 1.00 52.09 112 GLY A CA 1
ATOM 893 C C . GLY A 1 112 ? 6.256 1.664 12.696 1.00 52.09 112 GLY A C 1
ATOM 894 O O . GLY A 1 112 ? 7.299 2.296 12.519 1.00 52.09 112 GLY A O 1
ATOM 895 N N . ARG A 1 113 ? 6.237 0.326 12.713 1.00 56.69 113 ARG A N 1
ATOM 896 C CA . ARG A 1 113 ? 7.379 -0.485 12.263 1.00 56.69 113 ARG A CA 1
ATOM 897 C C . ARG A 1 113 ? 7.224 -0.776 10.783 1.00 56.69 113 ARG A C 1
ATOM 899 O O . ARG A 1 113 ? 6.410 -1.617 10.414 1.00 56.69 113 ARG A O 1
ATOM 906 N N . TYR A 1 114 ? 8.009 -0.086 9.966 1.00 60.69 114 TYR A N 1
ATOM 907 C CA . TYR A 1 114 ? 8.098 -0.370 8.543 1.00 60.69 114 TYR A CA 1
ATOM 908 C C . TYR A 1 114 ? 9.115 -1.482 8.312 1.00 60.69 114 TYR A C 1
ATOM 910 O O . TYR A 1 114 ? 10.280 -1.357 8.693 1.00 60.69 114 TYR A O 1
ATOM 918 N N . HIS A 1 115 ? 8.669 -2.577 7.703 1.00 61.88 115 HIS A N 1
ATOM 919 C CA . HIS A 1 115 ? 9.570 -3.597 7.186 1.00 61.88 115 HIS A CA 1
ATOM 920 C C . HIS A 1 115 ? 9.582 -3.522 5.670 1.00 61.88 115 HIS A C 1
ATOM 922 O O . HIS A 1 115 ? 8.547 -3.652 5.017 1.00 61.88 115 HIS A O 1
ATOM 928 N N . PHE A 1 116 ? 10.787 -3.331 5.149 1.00 64.06 116 PHE A N 1
ATOM 929 C CA . PHE A 1 116 ? 11.085 -3.295 3.733 1.00 64.06 116 PHE A CA 1
ATOM 930 C C . PHE A 1 116 ? 11.776 -4.605 3.386 1.00 64.06 116 PHE A C 1
ATOM 932 O O . PHE A 1 116 ? 12.904 -4.850 3.818 1.00 64.06 116 PHE A O 1
ATOM 939 N N . LEU A 1 117 ? 11.095 -5.478 2.653 1.00 57.78 117 LEU A N 1
ATOM 940 C CA . LEU A 1 117 ? 11.719 -6.696 2.152 1.00 57.78 117 LEU A CA 1
ATOM 941 C C . LEU A 1 117 ? 11.923 -6.568 0.652 1.00 57.78 117 LEU A C 1
ATOM 943 O O . LEU A 1 117 ? 10.974 -6.390 -0.108 1.00 57.78 117 LEU A O 1
ATOM 947 N N . ARG A 1 118 ? 13.178 -6.741 0.242 1.00 54.19 118 ARG A N 1
ATOM 948 C CA . ARG A 1 118 ? 13.506 -7.214 -1.094 1.00 54.19 118 ARG A CA 1
ATOM 949 C C . ARG A 1 118 ? 13.360 -8.729 -1.050 1.00 54.19 118 ARG A C 1
ATOM 951 O O . ARG A 1 118 ? 14.178 -9.402 -0.427 1.00 54.19 118 ARG A O 1
ATOM 958 N N . GLY A 1 119 ? 12.305 -9.271 -1.647 1.00 48.2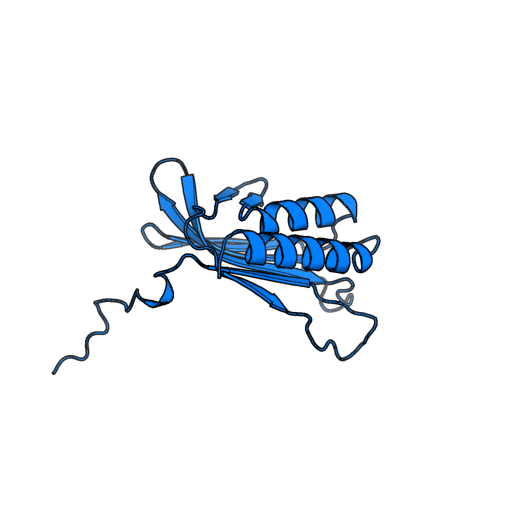8 119 GLY A N 1
ATOM 959 C CA . GLY A 1 119 ? 12.234 -10.718 -1.823 1.00 48.28 119 GLY A CA 1
ATOM 960 C C . GLY A 1 119 ? 13.404 -11.189 -2.691 1.00 48.28 119 GLY A C 1
ATOM 961 O O . GLY A 1 119 ? 13.706 -10.553 -3.702 1.00 48.28 119 GLY A O 1
ATOM 962 N N . GLU A 1 120 ? 14.043 -12.309 -2.344 1.00 41.00 120 GLU A N 1
ATOM 963 C CA . GLU A 1 120 ? 14.803 -13.088 -3.326 1.00 41.00 120 GLU A CA 1
ATOM 964 C C . GLU A 1 120 ? 13.799 -13.658 -4.331 1.00 41.00 120 GLU A C 1
ATOM 966 O O . GLU A 1 120 ? 13.342 -14.798 -4.231 1.00 41.00 120 GLU A O 1
ATOM 971 N N . ALA A 1 121 ? 13.370 -12.848 -5.295 1.00 48.28 121 ALA A N 1
ATOM 972 C CA . ALA A 1 121 ? 12.689 -13.404 -6.441 1.00 48.28 121 ALA A CA 1
ATOM 973 C C . ALA A 1 121 ? 13.693 -14.314 -7.153 1.00 48.28 121 ALA A C 1
ATOM 975 O O . ALA A 1 121 ? 14.819 -13.911 -7.446 1.00 48.28 121 ALA A O 1
ATOM 976 N N . ARG A 1 122 ? 13.280 -15.546 -7.477 1.00 44.22 122 ARG A N 1
ATOM 977 C CA . ARG A 1 122 ? 14.089 -16.480 -8.287 1.00 44.22 122 ARG A CA 1
ATOM 978 C C . ARG A 1 122 ? 14.559 -15.862 -9.611 1.00 44.22 122 ARG A C 1
ATOM 980 O O . ARG A 1 122 ? 15.482 -16.376 -10.234 1.00 44.22 122 ARG A O 1
ATOM 987 N N . ASN A 1 123 ? 13.912 -14.782 -10.039 1.00 49.78 123 ASN A N 1
ATOM 988 C CA . ASN A 1 123 ? 14.278 -13.980 -11.182 1.00 49.78 123 ASN A CA 1
ATOM 989 C C . ASN A 1 123 ? 14.722 -12.583 -10.716 1.00 49.78 123 ASN A C 1
ATOM 991 O O . ASN A 1 123 ? 13.910 -11.812 -10.213 1.00 49.78 123 ASN A O 1
ATOM 995 N N . ILE A 1 124 ? 15.995 -12.247 -10.942 1.00 45.38 124 ILE A N 1
ATOM 996 C CA . ILE A 1 124 ? 16.589 -10.933 -10.633 1.00 45.38 124 ILE A CA 1
ATOM 997 C C . ILE A 1 124 ? 15.901 -9.758 -11.351 1.00 45.38 124 ILE A C 1
ATOM 999 O O . ILE A 1 124 ? 16.093 -8.611 -10.961 1.00 45.38 124 ILE A O 1
ATOM 1003 N N . TRP A 1 125 ? 15.106 -10.046 -12.386 1.00 42.53 125 TRP A N 1
ATOM 1004 C CA . TRP A 1 125 ?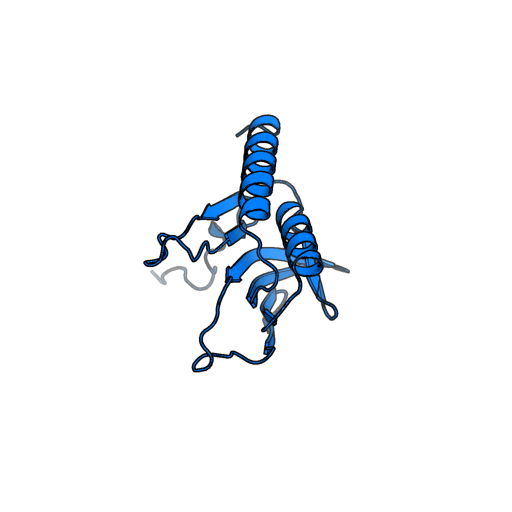 14.302 -9.074 -13.129 1.00 42.53 125 TRP A CA 1
ATOM 1005 C C . TRP A 1 125 ? 12.930 -8.801 -12.491 1.00 42.53 125 TRP A C 1
ATOM 1007 O O . TRP A 1 125 ? 12.183 -7.966 -12.988 1.00 42.53 125 TRP A O 1
ATOM 1017 N N . VAL A 1 126 ? 12.578 -9.497 -11.404 1.00 53.56 126 VAL A N 1
ATOM 1018 C CA . VAL A 1 126 ? 11.288 -9.378 -10.710 1.00 53.56 126 VAL A CA 1
ATOM 1019 C C . VAL A 1 126 ? 11.544 -8.826 -9.311 1.00 53.56 126 VAL A C 1
ATOM 1021 O O . VAL A 1 126 ? 11.662 -9.570 -8.344 1.00 53.56 126 VAL A O 1
ATOM 1024 N N . ASN A 1 127 ? 11.660 -7.506 -9.183 1.00 57.25 127 ASN A N 1
ATOM 1025 C CA . ASN A 1 127 ? 11.743 -6.884 -7.863 1.00 57.25 127 ASN A CA 1
ATOM 1026 C C . ASN A 1 127 ? 10.329 -6.735 -7.297 1.00 57.25 127 ASN A C 1
ATOM 1028 O O . ASN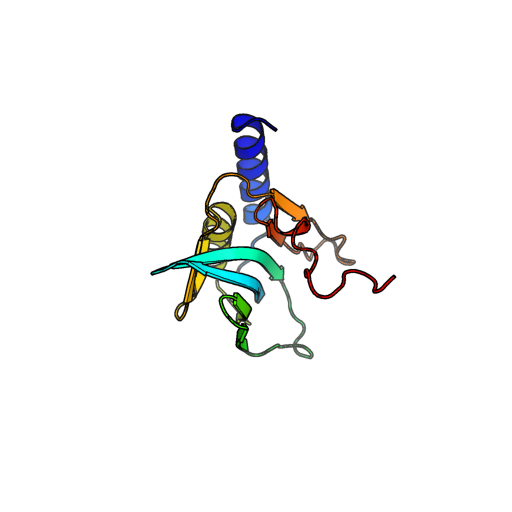 A 1 127 ? 9.544 -5.920 -7.780 1.00 57.25 127 ASN A O 1
ATOM 1032 N N . MET A 1 128 ? 10.009 -7.542 -6.285 1.00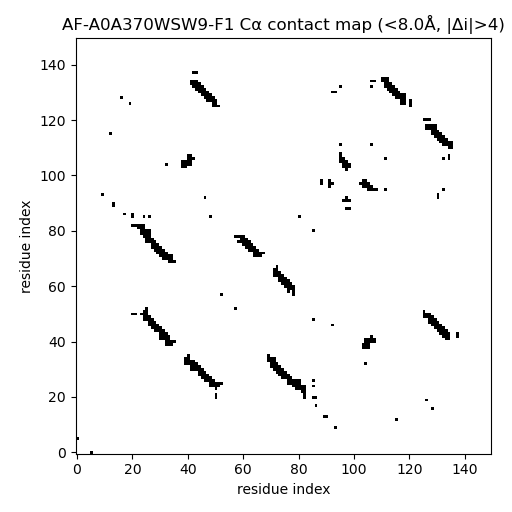 65.31 128 MET A N 1
ATOM 1033 C CA . MET A 1 128 ? 8.800 -7.354 -5.488 1.00 65.31 128 MET A CA 1
ATOM 1034 C C . MET A 1 128 ? 9.086 -6.323 -4.403 1.00 65.31 128 MET A C 1
ATOM 1036 O O . MET A 1 128 ? 10.073 -6.448 -3.673 1.00 65.31 128 MET A O 1
ATOM 1040 N N . ILE A 1 129 ? 8.228 -5.313 -4.303 1.00 68.00 129 ILE A N 1
ATOM 1041 C CA . ILE A 1 129 ? 8.323 -4.300 -3.252 1.00 68.00 129 ILE A CA 1
ATOM 1042 C C . ILE A 1 129 ? 7.333 -4.698 -2.166 1.00 68.00 129 ILE A C 1
ATOM 1044 O O . ILE A 1 129 ? 6.139 -4.789 -2.439 1.00 68.00 129 ILE A O 1
ATOM 1048 N N . HIS A 1 130 ? 7.825 -4.966 -0.957 1.00 72.81 130 HIS A N 1
ATOM 1049 C CA . HIS A 1 130 ? 6.991 -5.290 0.198 1.00 72.81 130 HIS A CA 1
ATOM 1050 C C . HIS A 1 130 ? 7.121 -4.190 1.246 1.00 72.81 130 HIS A C 1
ATOM 1052 O O . HIS A 1 130 ? 8.229 -3.908 1.710 1.00 72.81 130 HIS A O 1
ATOM 1058 N N . LEU A 1 131 ? 5.988 -3.625 1.649 1.00 69.56 131 LEU A N 1
ATOM 1059 C CA . LEU A 1 131 ? 5.896 -2.718 2.783 1.00 69.56 131 LEU A CA 1
ATOM 1060 C C . LEU A 1 131 ? 4.948 -3.327 3.799 1.00 69.56 131 LEU A C 1
ATOM 1062 O O . LEU A 1 131 ? 3.764 -3.468 3.506 1.00 69.56 131 LEU A O 1
ATOM 1066 N N . SER A 1 132 ? 5.447 -3.667 4.985 1.00 73.06 132 SER A N 1
ATOM 1067 C CA . SER A 1 132 ? 4.566 -3.947 6.118 1.00 73.06 132 SER A CA 1
ATOM 1068 C C . SER A 1 132 ? 4.612 -2.805 7.110 1.00 73.06 132 SER A C 1
ATOM 1070 O O . SER A 1 132 ? 5.708 -2.346 7.430 1.00 73.06 132 SER A O 1
ATOM 1072 N N . ALA A 1 133 ? 3.471 -2.438 7.673 1.00 68.38 133 ALA A N 1
ATOM 1073 C CA . ALA A 1 133 ? 3.399 -1.501 8.773 1.00 68.38 133 ALA A CA 1
ATOM 1074 C C . ALA A 1 133 ? 2.535 -2.061 9.904 1.00 68.38 133 ALA A C 1
ATOM 1076 O O . ALA A 1 133 ? 1.445 -2.565 9.651 1.00 68.38 133 ALA A O 1
ATOM 1077 N N . SER A 1 134 ? 3.022 -1.972 11.142 1.00 65.00 134 SER A N 1
ATOM 1078 C CA . SER A 1 134 ? 2.299 -2.424 12.339 1.00 65.00 134 SER A CA 1
ATOM 1079 C C . SER A 1 134 ? 2.306 -1.354 13.425 1.00 65.00 134 SER A C 1
ATOM 1081 O O . SER A 1 134 ? 3.345 -0.730 13.668 1.00 65.00 134 SER A O 1
ATOM 1083 N N . ALA A 1 135 ? 1.181 -1.185 14.120 1.00 63.09 135 ALA A N 1
ATOM 1084 C CA . ALA A 1 135 ? 1.099 -0.396 15.346 1.00 63.09 135 ALA A CA 1
ATOM 1085 C C . ALA A 1 135 ? 1.802 -1.132 16.512 1.00 63.09 135 ALA A C 1
ATOM 1087 O O . ALA A 1 135 ? 1.584 -2.329 16.719 1.00 63.09 135 ALA A O 1
ATOM 1088 N N . LEU A 1 136 ? 2.655 -0.447 17.294 1.00 54.62 136 LEU A N 1
ATOM 1089 C CA . LEU A 1 136 ? 3.263 -1.047 18.499 1.00 54.62 136 LEU A CA 1
ATOM 1090 C C . LEU A 1 136 ? 2.178 -1.453 19.505 1.00 54.62 136 LEU A C 1
ATOM 1092 O O . LEU A 1 136 ? 1.274 -0.676 19.792 1.00 54.62 136 LEU A O 1
ATOM 1096 N N . GLY A 1 137 ? 2.311 -2.656 20.068 1.00 45.59 137 GLY A N 1
ATOM 1097 C CA . GLY A 1 137 ? 1.329 -3.238 20.991 1.00 45.59 137 GLY A CA 1
ATOM 1098 C C . GLY A 1 137 ? 0.321 -4.179 20.324 1.00 45.59 137 GLY A C 1
ATOM 1099 O O . GLY A 1 137 ? -0.335 -4.935 21.034 1.00 45.59 137 GLY A O 1
ATOM 1100 N N . ALA A 1 138 ? 0.259 -4.237 18.987 1.00 47.28 138 ALA A N 1
ATOM 1101 C CA . ALA A 1 138 ? -0.509 -5.266 18.276 1.00 47.28 138 ALA A CA 1
ATOM 1102 C C . ALA A 1 138 ? -0.026 -6.690 18.626 1.00 47.28 138 ALA A C 1
ATOM 1104 O O . ALA A 1 138 ? -0.838 -7.590 18.815 1.00 47.28 138 ALA A O 1
ATOM 1105 N N . ASP A 1 139 ? 1.285 -6.857 18.838 1.00 42.53 139 ASP A N 1
ATOM 1106 C CA . ASP A 1 139 ? 1.900 -8.112 19.296 1.00 42.53 139 ASP A CA 1
ATOM 1107 C C . ASP A 1 139 ? 1.536 -8.473 20.756 1.00 42.53 139 ASP A C 1
ATOM 1109 O O . ASP A 1 139 ? 1.754 -9.604 21.186 1.00 42.53 139 ASP A O 1
ATOM 1113 N N . GLN A 1 140 ? 1.007 -7.523 21.544 1.00 39.84 140 GLN A N 1
ATOM 1114 C CA . GLN A 1 140 ? 0.619 -7.726 22.950 1.00 39.84 140 GLN A CA 1
ATOM 1115 C C . GLN A 1 140 ? -0.866 -8.040 23.146 1.00 39.84 140 GLN A C 1
ATOM 1117 O O . GLN A 1 140 ? -1.271 -8.354 24.266 1.00 39.84 140 GLN A O 1
ATOM 1122 N N . HIS A 1 141 ? -1.679 -8.032 22.089 1.00 38.59 141 HIS A N 1
ATOM 1123 C CA . HIS A 1 141 ? -3.038 -8.555 22.164 1.00 38.59 141 HIS A CA 1
ATOM 1124 C C . HIS A 1 141 ? -3.012 -10.090 22.115 1.00 38.59 141 HIS A C 1
ATOM 1126 O O . HIS A 1 141 ? -3.430 -10.716 21.144 1.00 38.59 141 HIS A O 1
ATOM 1132 N N . GLN A 1 142 ? -2.531 -10.717 23.194 1.00 38.06 142 GLN A N 1
ATOM 1133 C CA . GLN A 1 142 ? -3.000 -12.058 23.526 1.00 38.06 142 GLN A CA 1
ATOM 1134 C C . GLN A 1 142 ? -4.507 -11.954 23.739 1.00 38.06 142 GLN A C 1
ATOM 1136 O O . GLN A 1 142 ? -4.972 -11.144 24.541 1.00 38.06 142 GLN A O 1
ATOM 1141 N N . ASN A 1 143 ? -5.265 -12.744 22.983 1.00 34.50 143 ASN A N 1
ATOM 1142 C CA . ASN A 1 143 ? -6.691 -12.903 23.199 1.00 34.50 143 ASN A CA 1
ATOM 1143 C C . ASN A 1 143 ? -6.909 -13.283 24.681 1.00 34.50 143 ASN A C 1
ATOM 1145 O O . ASN A 1 143 ? -6.411 -14.337 25.086 1.00 34.50 143 ASN A O 1
ATOM 1149 N N . PRO A 1 144 ? -7.591 -12.466 25.510 1.00 44.19 144 PRO A N 1
ATOM 1150 C CA . PRO A 1 144 ? -7.776 -12.783 26.927 1.00 44.19 144 PRO A CA 1
ATOM 1151 C C . PRO A 1 144 ? -8.573 -14.081 27.146 1.00 44.19 144 PRO A C 1
ATOM 1153 O O . PRO A 1 144 ? -8.536 -14.640 28.236 1.00 44.19 144 PRO A O 1
ATOM 1156 N N . GLU A 1 145 ? -9.235 -14.600 26.106 1.00 41.75 145 GLU A N 1
ATOM 1157 C CA . GLU A 1 145 ? -9.954 -15.880 26.125 1.00 41.75 145 GLU A CA 1
ATOM 1158 C C . GLU A 1 145 ? -9.067 -17.122 25.912 1.00 41.75 145 GLU A C 1
ATOM 1160 O O . GLU A 1 145 ? -9.568 -18.241 25.966 1.00 41.75 145 GLU A O 1
ATOM 1165 N N . LEU A 1 146 ? -7.757 -16.963 25.688 1.00 42.09 146 LEU A N 1
ATOM 1166 C CA . LEU A 1 146 ? -6.798 -18.078 25.599 1.00 42.09 146 LEU A CA 1
ATOM 1167 C C . LEU A 1 146 ? -5.836 -18.129 26.794 1.00 42.09 146 LEU A C 1
ATOM 1169 O O . LEU A 1 146 ? -4.737 -18.678 26.688 1.00 42.09 146 LEU A O 1
ATOM 1173 N N . ALA A 1 147 ? -6.233 -17.577 27.945 1.00 36.50 147 ALA A N 1
ATOM 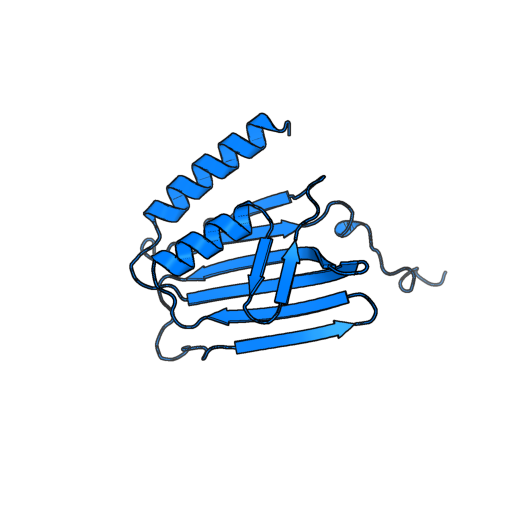1174 C CA . ALA A 1 147 ? -5.587 -17.958 29.193 1.00 36.50 147 ALA A CA 1
ATOM 1175 C C . ALA A 1 147 ? -5.814 -19.469 29.390 1.00 36.50 147 ALA A C 1
ATOM 1177 O O . ALA A 1 147 ? -6.966 -19.904 29.335 1.00 36.50 147 ALA A O 1
ATOM 1178 N N . PRO A 1 148 ? -4.761 -20.289 29.567 1.00 39.75 148 PRO A N 1
ATOM 1179 C CA . PRO A 1 148 ? -4.961 -21.695 29.868 1.00 39.75 148 PRO A CA 1
ATOM 1180 C C . PRO A 1 148 ? -5.770 -21.784 31.163 1.00 39.75 148 PRO A C 1
ATOM 1182 O O . PRO A 1 148 ? -5.371 -21.231 32.190 1.00 39.75 148 PRO A O 1
ATOM 1185 N N . GLU A 1 149 ? -6.929 -22.439 31.102 1.00 49.03 149 GLU A N 1
ATOM 1186 C CA . GLU A 1 149 ? -7.570 -22.934 32.313 1.00 49.03 149 GLU A CA 1
ATOM 1187 C C . GLU A 1 149 ? -6.560 -23.855 33.014 1.00 49.03 149 GLU A C 1
ATOM 1189 O O . GLU A 1 149 ? -5.979 -24.728 32.370 1.00 49.03 149 GLU A O 1
ATOM 1194 N N . ASN A 1 150 ? -6.315 -23.549 34.292 1.00 44.72 150 ASN A N 1
ATOM 1195 C CA . ASN A 1 150 ? -5.366 -24.165 35.232 1.00 44.72 150 ASN A CA 1
ATOM 1196 C C . ASN A 1 150 ? -4.869 -25.584 34.915 1.00 44.72 150 ASN A C 1
ATOM 1198 O O . ASN A 1 150 ? -5.709 -26.504 34.798 1.00 44.72 150 ASN A O 1
#

Radius of gyration: 16.71 Å; Cα contacts (8 Å, |Δi|>4): 267; chains: 1; bounding box: 34×35×53 Å

Solvent-accessible surface area (backbone atoms only — not comparable to full-atom values): 8576 Å² total; per-residue (Å²): 133,58,74,69,61,53,51,53,55,51,53,55,48,51,53,56,53,56,76,66,61,53,72,46,29,29,37,38,39,38,39,35,26,34,63,57,90,95,46,33,35,39,42,34,38,37,40,39,37,33,69,74,71,58,85,94,61,65,55,64,70,40,81,46,75,46,80,58,86,61,31,40,41,36,38,40,37,41,54,73,35,45,41,68,57,50,49,51,52,52,53,36,49,74,71,36,36,45,83,49,100,91,46,63,34,35,42,77,84,83,51,67,48,74,46,78,45,76,58,87,43,98,44,90,89,44,70,40,48,36,43,34,39,34,39,74,63,63,90,66,64,66,61,81,88,70,62,77,79,129

Nearest PDB structures (foldseek):
  4myv-assembly2_B  TM=3.237E-01  e=2.831E-01  Human herpesvirus 2 strain 333
  7oyc-assembly1_D2  TM=3.555E-01  e=1.006E+00  Xenopus laevis
  2c3a-assembly2_B  TM=2.402E-01  e=4.489E-01  Human alphaherpesvirus 1
  3ep7-assembly1_A  TM=3.661E-01  e=4.506E+00  Homo sapiens

Mean predicted aligned error: 10.96 Å

pLDDT: mean 70.87, std 15.79, range [34.5, 89.88]

Organism: NCBI:txid1927958

Sequence (150 aa):
MDSSTQTIIRDDFFTAAREWLTDSYHVEYRYVARQAGDHAEVIHALVMFYPWMTKEGDVADFDFHVNAGDYVVGQKVFSSMSLIESTRILEEALDGAINLPSWKAFLTAANGRYHFLRGEARNIWVNMIHLSASALGADQHQNPELAPEN